Protein AF-A0A955XGM3-F1 (afdb_monomer_lite)

Secondary structure (DSSP, 8-state):
-----EEEHHHHHHHHT--HHHHHHHHHTTSS-EEE-SSTT-EEEEHHHHHHHHHHHHHHHHHHHHTTSTTSS-S-SS--SSEEE-SS-EEETTEEHHHHHHTT--HHHHHHHHHTPPPTTSPP---

Structure (mmCIF, N/CA/C/O backbone):
data_AF-A0A955XGM3-F1
#
_entry.id   AF-A0A955XGM3-F1
#
loop_
_atom_site.group_PDB
_atom_site.id
_atom_site.type_symbol
_atom_site.label_atom_id
_atom_site.label_alt_id
_atom_site.label_comp_id
_atom_site.label_asym_id
_atom_site.label_entity_id
_atom_site.label_seq_id
_atom_site.pdbx_PDB_ins_code
_atom_site.Cartn_x
_atom_site.Cartn_y
_atom_site.Cartn_z
_atom_site.occupancy
_atom_site.B_iso_or_equiv
_atom_site.auth_seq_id
_atom_site.auth_comp_id
_atom_site.auth_asym_id
_atom_site.auth_atom_id
_atom_site.pdbx_PDB_model_num
ATOM 1 N N . MET A 1 1 ? -37.737 4.916 13.449 1.00 38.09 1 MET A N 1
ATOM 2 C CA . MET A 1 1 ? -36.496 5.624 13.845 1.00 38.09 1 MET A CA 1
ATOM 3 C C . MET A 1 1 ? -35.411 4.573 14.011 1.00 38.09 1 MET A C 1
ATOM 5 O O . MET A 1 1 ? -35.645 3.638 14.762 1.00 38.09 1 MET A O 1
ATOM 9 N N . SER A 1 2 ? -34.294 4.646 13.280 1.00 45.97 2 SER A N 1
ATOM 10 C CA . SER A 1 2 ? -33.257 3.604 13.370 1.00 45.97 2 SER A CA 1
ATOM 11 C C . SER A 1 2 ? -32.404 3.812 14.622 1.00 45.97 2 SER A C 1
ATOM 13 O O . SER A 1 2 ? -31.734 4.838 14.757 1.00 45.97 2 SER A O 1
ATOM 15 N N . THR A 1 3 ? -32.473 2.876 15.568 1.00 58.28 3 THR A N 1
ATOM 16 C CA . THR A 1 3 ? -31.804 2.982 16.868 1.00 58.28 3 THR A CA 1
ATOM 17 C C . THR A 1 3 ? -30.292 2.870 16.678 1.00 58.28 3 THR A C 1
ATOM 19 O O . THR A 1 3 ? -29.781 1.803 16.337 1.00 58.28 3 THR A O 1
ATOM 22 N N . LYS A 1 4 ? -29.552 3.966 16.893 1.00 72.38 4 LYS A N 1
ATOM 23 C CA . LYS A 1 4 ? -28.085 3.980 16.776 1.00 72.38 4 LYS A CA 1
ATOM 24 C C . LYS A 1 4 ? -27.463 3.068 17.835 1.00 72.38 4 LYS A C 1
ATOM 26 O O . LYS A 1 4 ? -27.269 3.475 18.976 1.00 72.38 4 LYS A O 1
ATOM 31 N N . LYS A 1 5 ? -27.143 1.827 17.454 1.00 87.19 5 LYS A N 1
ATOM 32 C CA . LYS A 1 5 ? -26.505 0.855 18.347 1.00 87.19 5 LYS A CA 1
ATOM 33 C C . LYS A 1 5 ? -25.110 1.346 18.741 1.00 87.19 5 LYS A C 1
ATOM 35 O O . LYS A 1 5 ? -24.267 1.615 17.882 1.00 87.19 5 LYS A O 1
ATOM 40 N N . LEU A 1 6 ? -24.881 1.431 20.046 1.00 91.44 6 LEU A N 1
ATOM 41 C CA . LEU A 1 6 ? -23.619 1.835 20.653 1.00 91.44 6 LEU A CA 1
ATOM 42 C C . LEU A 1 6 ? -22.890 0.623 21.235 1.00 91.44 6 LEU A C 1
ATOM 44 O O . LEU A 1 6 ? -23.494 -0.211 21.902 1.00 91.44 6 LEU A O 1
ATOM 48 N N . LEU A 1 7 ? -21.585 0.549 20.989 1.00 91.00 7 LEU A N 1
ATOM 49 C CA . LEU A 1 7 ? -20.697 -0.527 21.427 1.00 91.00 7 LEU A CA 1
ATOM 50 C C . LEU A 1 7 ? -19.709 -0.012 22.472 1.00 91.00 7 LEU A C 1
ATOM 52 O O . LEU A 1 7 ? -19.223 1.113 22.373 1.00 91.00 7 LEU A O 1
ATOM 56 N N . THR A 1 8 ? -19.368 -0.835 23.454 1.00 92.44 8 THR A N 1
ATOM 57 C CA . THR A 1 8 ? -18.223 -0.609 24.347 1.00 92.44 8 THR A CA 1
ATOM 58 C C . THR A 1 8 ? -16.891 -0.789 23.611 1.00 92.44 8 THR A C 1
ATOM 60 O O . THR A 1 8 ? -16.824 -1.397 22.539 1.00 92.44 8 THR A O 1
ATOM 63 N N . THR A 1 9 ? -15.792 -0.337 24.224 1.00 90.56 9 THR A N 1
ATOM 64 C CA . THR A 1 9 ? -14.420 -0.619 23.762 1.00 90.56 9 THR A CA 1
ATOM 65 C C . THR A 1 9 ? -14.187 -2.113 23.528 1.00 90.56 9 THR A C 1
ATOM 67 O O . THR A 1 9 ? -13.584 -2.479 22.521 1.00 90.56 9 THR A O 1
ATOM 70 N N . LYS A 1 10 ? -14.686 -2.981 24.422 1.00 91.50 10 LYS A N 1
ATOM 71 C CA . LYS A 1 10 ? -14.501 -4.438 24.337 1.00 91.50 10 LYS A CA 1
ATOM 72 C C . LYS A 1 10 ? -15.221 -5.022 23.121 1.00 91.50 10 LYS A C 1
ATOM 74 O O . LYS A 1 10 ? -14.593 -5.721 22.333 1.00 91.50 10 LYS A O 1
ATOM 79 N N . GLU A 1 11 ? -16.496 -4.686 22.933 1.00 92.38 11 GLU A N 1
ATOM 80 C CA . GLU A 1 11 ? -17.297 -5.158 21.794 1.00 92.38 11 GLU A CA 1
ATOM 81 C C . GLU A 1 11 ? -16.750 -4.640 20.458 1.00 92.38 11 GLU A C 1
ATOM 83 O O . GLU A 1 11 ? -16.630 -5.404 19.503 1.00 92.38 11 GLU A O 1
ATOM 88 N N . ALA A 1 12 ? -16.358 -3.362 20.389 1.00 92.75 12 ALA A N 1
ATOM 89 C CA . ALA A 1 12 ? -15.766 -2.780 19.187 1.00 92.75 12 ALA A CA 1
ATOM 90 C C . ALA A 1 12 ? -14.415 -3.433 18.831 1.00 92.75 12 ALA A C 1
ATOM 92 O O . ALA A 1 12 ? -14.178 -3.747 17.665 1.00 92.75 12 ALA A O 1
ATOM 93 N N . CYS A 1 13 ? -13.554 -3.701 19.821 1.00 93.50 13 CYS A N 1
ATOM 94 C CA . CYS A 1 13 ? -12.304 -4.442 19.614 1.00 93.50 13 CYS A CA 1
ATOM 95 C C . CYS A 1 13 ? -12.559 -5.880 19.143 1.00 93.50 13 CYS A C 1
ATOM 97 O O . CYS A 1 13 ? -11.903 -6.335 18.206 1.00 93.50 13 CYS A O 1
ATOM 99 N N . GLN A 1 14 ? -13.526 -6.576 19.750 1.00 92.88 14 GLN A N 1
ATOM 100 C CA . GLN A 1 14 ? -13.879 -7.956 19.408 1.00 92.88 14 GLN A CA 1
ATOM 101 C C . GLN A 1 14 ? -14.456 -8.071 17.989 1.00 92.88 14 GLN A C 1
ATOM 103 O O . GLN A 1 14 ? -14.060 -8.965 17.249 1.00 92.88 14 GLN A O 1
ATOM 108 N N . LEU A 1 15 ? -15.325 -7.141 17.577 1.00 90.50 15 LEU A N 1
ATOM 109 C CA . LEU A 1 15 ? -15.888 -7.101 16.220 1.00 90.50 15 LEU A CA 1
ATOM 110 C C . LEU A 1 15 ? -14.855 -6.737 15.144 1.00 90.50 15 LEU A C 1
ATOM 112 O O . LEU A 1 15 ? -14.979 -7.186 14.007 1.00 90.50 15 LEU A O 1
ATOM 116 N N . LEU A 1 16 ? -13.848 -5.926 15.477 1.00 88.31 16 LEU A N 1
ATOM 117 C CA . LEU A 1 16 ? -12.767 -5.561 14.554 1.00 88.31 16 LEU A CA 1
ATOM 118 C C . LEU A 1 16 ? -11.610 -6.574 14.533 1.00 88.31 16 LEU A C 1
ATOM 120 O O . LEU A 1 16 ? -10.832 -6.573 13.578 1.00 88.31 16 LEU A O 1
ATOM 124 N N . GLY A 1 17 ? -11.472 -7.401 15.574 1.00 89.69 17 GLY A N 1
ATOM 125 C CA . GLY A 1 17 ? -10.320 -8.283 15.780 1.00 89.69 17 GLY A CA 1
ATOM 126 C C . GLY A 1 17 ? -9.025 -7.530 16.116 1.00 89.69 17 GLY A C 1
ATOM 127 O O . GLY A 1 17 ? -7.948 -7.969 15.720 1.00 89.69 17 GLY A O 1
ATOM 128 N N . VAL A 1 18 ? -9.105 -6.375 16.794 1.00 90.38 18 VAL A N 1
ATOM 129 C CA . VAL A 1 18 ? -7.944 -5.495 17.057 1.00 90.38 18 VAL A CA 1
ATOM 130 C C . VAL A 1 18 ? -7.761 -5.159 18.538 1.00 90.38 18 VAL A C 1
ATOM 132 O O . VAL A 1 18 ? -8.684 -5.270 19.342 1.00 90.38 18 VAL A O 1
ATOM 135 N N . LYS A 1 19 ? -6.559 -4.695 18.904 1.00 90.69 19 LYS A N 1
ATOM 136 C CA . LYS A 1 19 ? -6.253 -4.191 20.253 1.00 90.69 19 LYS A CA 1
ATOM 137 C C . LYS A 1 19 ? -6.850 -2.782 20.469 1.00 90.69 19 LYS A C 1
ATOM 139 O O . LYS A 1 19 ? -6.951 -2.021 19.501 1.00 90.69 19 LYS A O 1
ATOM 144 N N . PRO A 1 20 ? -7.144 -2.363 21.719 1.00 91.00 20 PRO A N 1
ATOM 145 C CA . PRO A 1 20 ? -7.698 -1.034 22.015 1.00 91.00 20 PRO A CA 1
ATOM 146 C C . PRO A 1 20 ? -6.894 0.148 21.454 1.00 91.00 20 PRO A C 1
ATOM 148 O O . PRO A 1 20 ? -7.485 1.120 20.997 1.00 91.00 20 PRO A O 1
ATOM 151 N N . ALA A 1 21 ? -5.560 0.055 21.401 1.00 91.69 21 ALA A N 1
ATOM 152 C CA . ALA A 1 21 ? -4.709 1.082 20.787 1.00 91.69 21 ALA A CA 1
ATOM 153 C C . ALA A 1 21 ? -5.041 1.323 19.297 1.00 91.69 21 ALA A C 1
ATOM 155 O O . ALA A 1 21 ? -5.092 2.464 18.831 1.00 91.69 21 ALA A O 1
ATOM 156 N N . THR A 1 22 ? -5.343 0.257 18.549 1.00 90.25 22 THR A N 1
ATOM 157 C CA . THR A 1 22 ? -5.757 0.340 17.142 1.00 90.25 22 THR A CA 1
ATOM 158 C C . THR A 1 22 ? -7.158 0.939 17.012 1.00 90.25 22 THR A C 1
ATOM 160 O O . THR A 1 22 ? -7.378 1.783 16.146 1.00 90.25 22 THR A O 1
ATOM 163 N N . LEU A 1 23 ? -8.087 0.582 17.909 1.00 90.50 23 LEU A N 1
ATOM 164 C CA . LEU A 1 23 ? -9.411 1.212 17.971 1.00 90.50 23 LEU A CA 1
ATOM 165 C C . LEU A 1 23 ? -9.296 2.725 18.225 1.00 90.50 23 LEU A C 1
ATOM 167 O O . LEU A 1 23 ? -9.893 3.510 17.492 1.00 90.50 23 LEU A O 1
ATOM 171 N N . TYR A 1 24 ? -8.473 3.154 19.189 1.00 90.44 24 TYR A N 1
ATOM 172 C CA . TYR A 1 24 ? -8.225 4.578 19.433 1.00 90.44 24 TYR A CA 1
ATOM 173 C C . TYR A 1 24 ? -7.585 5.287 18.234 1.00 90.44 24 TYR A C 1
ATOM 175 O O . TYR A 1 24 ? -7.918 6.441 17.982 1.00 90.44 24 TYR A O 1
ATOM 183 N N . THR A 1 25 ? -6.757 4.596 17.443 1.00 91.31 25 THR A N 1
ATOM 184 C CA . THR A 1 25 ? -6.205 5.136 16.187 1.00 91.31 25 THR A CA 1
ATOM 185 C C . THR A 1 25 ? -7.293 5.388 15.136 1.00 91.31 25 THR A C 1
ATOM 187 O O . THR A 1 25 ? -7.247 6.388 14.424 1.00 91.31 25 THR A O 1
ATOM 190 N N . TYR A 1 26 ? -8.302 4.516 15.030 1.00 91.25 26 TYR A N 1
ATOM 191 C CA . TYR A 1 26 ? -9.444 4.759 14.140 1.00 91.25 26 TYR A CA 1
ATOM 192 C C . TYR A 1 26 ? -10.326 5.914 14.627 1.00 91.25 26 TYR A C 1
ATOM 194 O O . TYR A 1 26 ? -10.877 6.646 13.808 1.00 91.25 26 TYR A O 1
ATOM 202 N N . VAL A 1 27 ? -10.431 6.105 15.942 1.00 91.44 27 VAL A N 1
ATOM 203 C CA . VAL A 1 27 ? -11.210 7.194 16.548 1.00 91.44 27 VAL A CA 1
ATOM 204 C C . VAL A 1 27 ? -10.506 8.543 16.379 1.00 91.44 27 VAL A C 1
ATOM 206 O O . VAL A 1 27 ? -11.141 9.500 15.947 1.00 91.44 27 VAL A O 1
ATOM 209 N N . SER A 1 28 ? -9.197 8.631 16.643 1.00 86.88 28 SER A N 1
ATOM 210 C CA . SER A 1 28 ? -8.429 9.876 16.467 1.00 86.88 28 SER A CA 1
ATOM 211 C C . SER A 1 28 ? -8.322 10.311 15.003 1.00 86.88 28 SER A C 1
ATOM 213 O O . SER A 1 28 ? -8.275 11.503 14.725 1.00 86.88 28 SER A O 1
ATOM 215 N N . ARG A 1 29 ? -8.358 9.360 14.059 1.00 88.12 29 ARG A N 1
ATOM 216 C CA . ARG A 1 29 ? -8.441 9.620 12.610 1.00 88.12 29 ARG A CA 1
ATOM 217 C C . ARG A 1 29 ? -9.873 9.853 12.096 1.00 88.12 29 ARG A C 1
ATOM 219 O O . ARG A 1 29 ? -10.079 9.864 10.887 1.00 88.12 29 ARG A O 1
ATOM 226 N N . GLY A 1 30 ? -10.871 9.975 12.977 1.00 90.75 30 GLY A N 1
ATOM 227 C CA . GLY A 1 30 ? -12.266 10.261 12.610 1.00 90.75 30 GLY A CA 1
ATOM 228 C C . GLY A 1 30 ? -13.012 9.134 11.878 1.00 90.75 30 GLY A C 1
ATOM 229 O O . GLY A 1 30 ? -14.132 9.338 11.419 1.00 90.75 30 GLY A O 1
ATOM 230 N N . LEU A 1 31 ? -12.431 7.934 11.769 1.00 88.44 31 LEU A N 1
ATOM 231 C CA . LEU A 1 31 ? -13.026 6.799 11.050 1.00 88.44 31 LEU A CA 1
ATOM 232 C C . LEU A 1 31 ? -14.161 6.132 11.842 1.00 88.44 31 LEU A C 1
ATOM 234 O O . LEU A 1 31 ? -15.078 5.566 11.239 1.00 88.44 31 LEU A O 1
ATOM 238 N N . ILE A 1 32 ? -14.083 6.203 13.177 1.00 92.94 32 ILE A N 1
ATOM 239 C CA . ILE A 1 32 ? -15.093 5.720 14.125 1.00 92.94 32 ILE A CA 1
ATOM 240 C C . ILE A 1 32 ? -15.433 6.840 15.103 1.00 92.94 32 ILE A C 1
ATOM 242 O O . ILE A 1 32 ? -1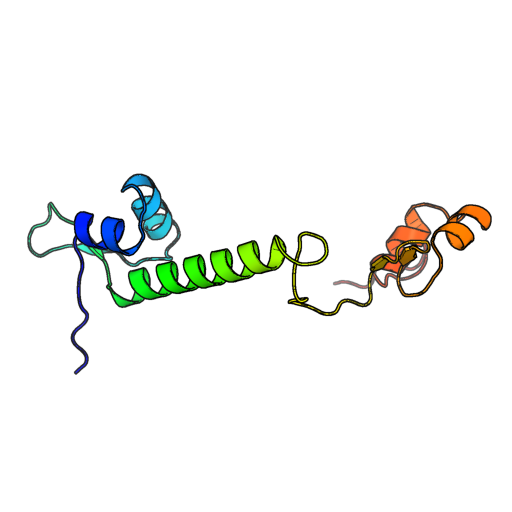4.576 7.273 15.873 1.00 92.94 32 ILE A O 1
ATOM 246 N N . ARG A 1 33 ? -16.693 7.281 15.122 1.00 91.19 33 ARG A N 1
ATOM 247 C CA . ARG A 1 33 ? -17.164 8.260 16.104 1.00 91.19 33 ARG A CA 1
ATOM 248 C C . ARG A 1 33 ? -17.299 7.589 17.470 1.00 91.19 33 ARG A C 1
ATOM 250 O O . ARG A 1 33 ? -18.049 6.623 17.638 1.00 91.19 33 ARG A O 1
ATOM 257 N N . GLY A 1 34 ? -16.555 8.120 18.435 1.00 87.06 34 GLY A N 1
ATOM 258 C CA . GLY A 1 34 ? -16.763 7.858 19.852 1.00 87.06 34 GLY A CA 1
ATOM 259 C C . GLY A 1 34 ? -17.729 8.888 20.432 1.00 87.06 34 GLY A C 1
ATOM 260 O O . GLY A 1 34 ? -17.533 10.082 20.224 1.00 87.06 34 GLY A O 1
ATOM 261 N N . VAL A 1 35 ? -18.738 8.432 21.164 1.00 85.38 35 VAL A N 1
ATOM 262 C CA . VAL A 1 35 ? -19.606 9.266 22.005 1.00 85.38 35 VAL A CA 1
ATOM 263 C C . VAL A 1 35 ? -19.306 8.977 23.476 1.00 85.38 35 VAL A C 1
ATOM 265 O O . VAL A 1 35 ? -18.802 7.901 23.819 1.00 85.38 35 VAL A O 1
ATOM 268 N N . GLU A 1 36 ? -19.583 9.935 24.355 1.00 80.44 36 GLU A N 1
ATOM 269 C CA . GLU A 1 36 ? -19.558 9.675 25.796 1.00 80.44 36 GLU A CA 1
ATOM 270 C C . GLU A 1 36 ? -20.692 8.698 26.141 1.00 80.44 36 GLU A C 1
ATOM 272 O O . GLU A 1 36 ? -21.799 8.807 25.610 1.00 80.44 36 GLU A O 1
ATOM 277 N N . GLY A 1 37 ? -20.401 7.683 26.958 1.00 67.06 37 GLY A N 1
ATOM 278 C CA . GLY A 1 37 ? -21.441 6.848 27.549 1.00 67.06 37 GLY A CA 1
ATOM 279 C C . GLY A 1 37 ? -22.148 7.584 28.686 1.00 67.06 37 GLY A C 1
ATOM 280 O O . GLY A 1 37 ? -21.625 8.570 29.202 1.00 67.06 37 GLY A O 1
ATOM 281 N N . GLU A 1 38 ? -23.307 7.071 29.104 1.00 66.00 38 GLU A N 1
ATOM 282 C CA . GLU A 1 38 ? -24.056 7.585 30.266 1.00 66.00 38 GLU A CA 1
ATOM 283 C C . GLU A 1 38 ? -23.163 7.663 31.518 1.00 66.00 38 GLU A C 1
ATOM 285 O O . GLU A 1 38 ? -23.151 8.674 32.217 1.00 66.00 38 GLU A O 1
ATOM 290 N N . ASP A 1 39 ? -22.310 6.653 31.718 1.00 64.50 39 ASP A N 1
ATOM 291 C CA . ASP A 1 39 ? -21.144 6.759 32.590 1.00 64.50 39 ASP A CA 1
ATOM 292 C C . ASP A 1 39 ? -19.970 7.432 31.868 1.00 64.50 39 ASP A C 1
ATOM 294 O O . ASP A 1 39 ? -19.300 6.836 31.015 1.00 64.50 39 ASP A O 1
ATOM 298 N N . ARG A 1 40 ? -19.630 8.641 32.328 1.00 59.94 40 ARG A N 1
ATOM 299 C CA . ARG A 1 40 ? -18.532 9.507 31.845 1.00 59.94 40 ARG A CA 1
ATOM 300 C C . ARG A 1 40 ? -17.143 8.844 31.770 1.00 59.94 40 ARG A C 1
ATOM 302 O O . ARG A 1 40 ? -16.223 9.395 31.172 1.00 59.94 40 ARG A O 1
ATOM 309 N N . ARG A 1 41 ? -16.971 7.666 32.384 1.00 63.22 41 ARG A N 1
ATOM 310 C CA . ARG A 1 41 ? -15.746 6.847 32.357 1.00 63.22 41 ARG A CA 1
ATOM 311 C C . ARG A 1 41 ? -15.635 5.892 31.164 1.00 63.22 41 ARG A C 1
ATOM 313 O O . ARG A 1 41 ? -14.554 5.345 30.958 1.00 63.22 41 ARG A O 1
ATOM 320 N N . GLN A 1 42 ? -16.695 5.661 30.385 1.00 67.94 42 GLN A N 1
ATOM 321 C CA . GLN A 1 42 ? -16.676 4.697 29.277 1.00 67.94 42 GLN A CA 1
ATOM 322 C C . GLN A 1 42 ? -17.119 5.330 27.954 1.00 67.94 42 GLN A C 1
ATOM 324 O O . GLN A 1 42 ? -18.295 5.618 27.742 1.00 67.94 42 GLN A O 1
ATOM 329 N N . ARG A 1 43 ? -16.175 5.483 27.014 1.00 82.06 43 ARG A N 1
ATOM 330 C CA . ARG A 1 43 ? -16.504 5.828 25.624 1.00 82.06 43 ARG A CA 1
ATOM 331 C C . ARG A 1 43 ? -17.298 4.700 24.967 1.00 82.06 43 ARG A C 1
ATOM 333 O O . ARG A 1 43 ? -16.980 3.519 25.118 1.00 82.06 43 ARG A O 1
ATOM 340 N N . ARG A 1 44 ? -18.306 5.093 24.196 1.00 90.88 44 ARG A N 1
ATOM 341 C CA . ARG A 1 44 ? -19.118 4.220 23.351 1.00 90.88 44 ARG A CA 1
ATOM 342 C C . ARG A 1 44 ? -18.847 4.532 21.882 1.00 90.88 44 ARG A C 1
ATOM 344 O O . ARG A 1 44 ? -18.494 5.655 21.541 1.00 90.88 44 ARG A O 1
ATOM 351 N N . TYR A 1 45 ? -19.025 3.555 21.004 1.00 90.75 45 TYR A N 1
ATOM 352 C CA . TYR A 1 45 ? -18.698 3.656 19.580 1.00 90.75 45 TYR A CA 1
ATOM 353 C C . TYR A 1 45 ? -19.910 3.311 18.725 1.00 90.75 45 TYR A C 1
ATOM 355 O O . TYR A 1 45 ? -20.619 2.350 19.023 1.00 90.75 45 TYR A O 1
ATOM 363 N N . LEU A 1 46 ? -20.147 4.067 17.653 1.00 91.56 46 LEU A N 1
ATOM 364 C CA . LEU A 1 46 ? -21.251 3.776 16.738 1.00 91.56 46 LEU A CA 1
ATOM 365 C C . LEU A 1 46 ? -21.006 2.459 15.989 1.00 91.56 46 LEU A C 1
ATOM 367 O O . LEU A 1 46 ? -20.024 2.322 15.257 1.00 91.56 46 LEU A O 1
ATOM 371 N N . ALA A 1 47 ? -21.924 1.499 16.140 1.00 90.31 47 ALA A N 1
ATOM 372 C CA . ALA A 1 47 ? -21.820 0.183 15.511 1.00 90.31 47 ALA A CA 1
ATOM 373 C C . ALA A 1 47 ? -21.758 0.259 13.977 1.00 90.31 47 ALA A C 1
ATOM 375 O O . ALA A 1 47 ? -21.081 -0.558 13.357 1.00 90.31 47 ALA A O 1
ATOM 376 N N . GLU A 1 48 ? -22.410 1.257 13.372 1.00 89.81 48 GLU A N 1
ATOM 377 C CA . GLU A 1 48 ? -22.328 1.555 11.936 1.00 89.81 48 GLU A CA 1
ATOM 378 C C . GLU A 1 48 ? -20.895 1.884 11.488 1.00 89.81 48 GLU A C 1
ATOM 380 O O . GLU A 1 48 ? -20.421 1.344 10.491 1.00 89.81 48 GLU A O 1
ATOM 385 N N . ASP A 1 49 ? -20.162 2.699 12.251 1.00 91.31 49 ASP A N 1
ATOM 386 C CA . ASP A 1 49 ? -18.794 3.078 11.902 1.00 91.31 49 ASP A CA 1
ATOM 387 C C . ASP A 1 49 ? -17.824 1.912 12.113 1.00 91.31 49 ASP A C 1
ATOM 389 O O . ASP A 1 49 ? -16.981 1.646 11.258 1.00 91.31 49 ASP A O 1
ATOM 393 N N . VAL A 1 50 ? -17.975 1.184 13.227 1.00 92.00 50 VAL A N 1
ATOM 394 C CA . VAL A 1 50 ? -17.216 -0.046 13.506 1.00 92.00 50 VAL A CA 1
ATOM 395 C C . VAL A 1 50 ? -17.428 -1.061 12.377 1.00 92.00 50 VAL A C 1
ATOM 397 O O . VAL A 1 50 ? -16.457 -1.611 11.860 1.00 92.00 50 VAL A O 1
ATOM 400 N N . SER A 1 51 ? -18.674 -1.252 11.932 1.00 89.25 51 SER A N 1
ATOM 401 C CA . SER A 1 51 ? -19.020 -2.164 10.833 1.00 89.25 51 SER A CA 1
ATOM 402 C C . SER A 1 51 ? -18.474 -1.681 9.490 1.00 89.25 51 SER A C 1
ATOM 404 O O . SER A 1 51 ? -17.941 -2.487 8.737 1.00 89.25 51 SER A O 1
ATOM 406 N N . ARG A 1 52 ? -18.510 -0.372 9.203 1.00 88.38 52 ARG A N 1
ATOM 407 C CA . ARG A 1 52 ? -17.915 0.220 7.991 1.00 88.38 52 ARG A CA 1
ATOM 408 C C . ARG A 1 52 ? -16.392 0.064 7.965 1.00 88.38 52 ARG A C 1
ATOM 410 O O . ARG A 1 52 ? -15.829 -0.268 6.924 1.00 88.38 52 ARG A O 1
ATOM 417 N N . VAL A 1 53 ? -15.709 0.275 9.093 1.00 88.06 53 VAL A N 1
ATOM 418 C CA . VAL A 1 53 ? -14.254 0.067 9.204 1.00 88.06 53 VAL A CA 1
ATOM 419 C C . VAL A 1 53 ? -13.905 -1.414 9.097 1.00 88.06 53 VAL A C 1
ATOM 421 O O . VAL A 1 53 ? -12.950 -1.744 8.393 1.00 88.06 53 VAL A O 1
ATOM 424 N N . ARG A 1 54 ? -14.702 -2.301 9.710 1.00 87.62 54 ARG A N 1
ATOM 425 C CA . ARG A 1 54 ? -14.584 -3.755 9.548 1.00 87.62 54 ARG A CA 1
ATOM 426 C C . ARG A 1 54 ? -14.740 -4.148 8.080 1.00 87.62 54 ARG A C 1
ATOM 428 O O . ARG A 1 54 ? -13.809 -4.723 7.535 1.00 87.62 54 ARG A O 1
ATOM 435 N N . ALA A 1 55 ? -15.826 -3.748 7.421 1.00 79.00 55 ALA A N 1
ATOM 436 C CA . ALA A 1 55 ? -16.086 -4.035 6.013 1.00 79.00 55 ALA A CA 1
ATOM 437 C C . ALA A 1 55 ? -14.989 -3.472 5.096 1.00 79.00 55 ALA A C 1
ATOM 439 O O . ALA A 1 55 ? -14.547 -4.160 4.189 1.00 79.00 55 ALA A O 1
ATOM 440 N N . ARG A 1 56 ? -14.447 -2.273 5.363 1.00 79.94 56 ARG A N 1
ATOM 441 C CA . ARG A 1 56 ? -13.297 -1.726 4.611 1.00 79.94 56 ARG A CA 1
ATOM 442 C C . ARG A 1 56 ? -11.976 -2.441 4.927 1.00 79.94 56 ARG A C 1
ATOM 444 O O . ARG A 1 56 ? -11.046 -2.393 4.124 1.00 79.94 56 ARG A O 1
ATOM 451 N N . ALA A 1 57 ? -11.831 -3.064 6.094 1.00 76.31 57 ALA A N 1
ATOM 452 C CA . ALA A 1 57 ? -10.687 -3.913 6.428 1.00 76.31 57 ALA A CA 1
ATOM 453 C C . ALA A 1 57 ? -10.828 -5.324 5.837 1.00 76.31 57 ALA A C 1
ATOM 455 O O . ALA A 1 57 ? -9.836 -5.876 5.389 1.00 76.31 57 ALA A O 1
ATOM 456 N N . GLU A 1 58 ? -12.036 -5.880 5.781 1.00 73.38 58 GLU A N 1
ATOM 457 C CA . GLU A 1 58 ? -12.351 -7.158 5.134 1.00 73.38 58 GLU A CA 1
ATOM 458 C C . GLU A 1 58 ? -12.287 -7.039 3.619 1.00 73.38 58 GLU A C 1
ATOM 460 O O . GLU A 1 58 ? -11.634 -7.865 3.001 1.00 73.38 58 GLU A O 1
ATOM 465 N N . ALA A 1 59 ? -12.816 -5.961 3.038 1.00 67.62 59 ALA A N 1
ATOM 466 C CA . ALA A 1 59 ? -12.595 -5.613 1.644 1.00 67.62 59 ALA A CA 1
ATOM 467 C C . ALA A 1 59 ? -11.096 -5.494 1.370 1.00 67.62 59 ALA A C 1
ATOM 469 O O . ALA A 1 59 ? -10.610 -6.196 0.500 1.00 67.62 59 ALA A O 1
ATOM 470 N N . ARG A 1 60 ? -10.323 -4.710 2.140 1.00 65.44 60 ARG A N 1
ATOM 471 C CA . ARG A 1 60 ? -8.861 -4.639 1.940 1.00 65.44 60 ARG A CA 1
ATOM 472 C C . ARG A 1 60 ? -8.147 -5.972 2.145 1.00 65.44 60 ARG A C 1
ATOM 474 O O . ARG A 1 60 ? -7.231 -6.234 1.391 1.00 65.44 60 ARG A O 1
ATOM 481 N N . ARG A 1 61 ? -8.554 -6.820 3.094 1.00 63.75 61 ARG A N 1
ATOM 482 C CA . ARG A 1 61 ? -7.997 -8.177 3.249 1.00 63.75 61 ARG A CA 1
ATOM 483 C C . ARG A 1 61 ? -8.381 -9.091 2.090 1.00 63.75 61 ARG A C 1
ATOM 485 O O . ARG A 1 61 ? -7.551 -9.881 1.679 1.00 63.75 61 ARG A O 1
ATOM 492 N N . GLY A 1 62 ? -9.581 -8.946 1.536 1.00 56.59 62 GLY A N 1
ATOM 493 C CA . GLY A 1 62 ? -10.011 -9.599 0.304 1.00 56.59 62 GLY A CA 1
ATOM 494 C C . GLY A 1 62 ? -9.183 -9.122 -0.884 1.00 56.59 62 GLY A C 1
ATOM 495 O O . GLY A 1 62 ? -8.588 -9.942 -1.554 1.00 56.59 62 GLY A O 1
ATOM 496 N N . HIS A 1 63 ? -9.024 -7.811 -1.071 1.00 47.19 63 HIS A N 1
ATOM 497 C CA . HIS A 1 63 ? -8.188 -7.217 -2.118 1.00 47.19 63 HIS A CA 1
ATOM 498 C C . HIS A 1 63 ? -6.690 -7.489 -1.906 1.00 47.19 63 HIS A C 1
ATOM 500 O O . HIS A 1 63 ? -5.957 -7.501 -2.879 1.00 47.19 63 HIS A O 1
ATOM 506 N N . GLN A 1 64 ? -6.220 -7.727 -0.675 1.00 45.25 64 GLN A N 1
ATOM 507 C CA . GLN A 1 64 ? -4.844 -8.148 -0.374 1.00 45.25 64 GLN A CA 1
ATOM 508 C C . GLN A 1 64 ? -4.645 -9.658 -0.529 1.00 45.25 64 GLN A C 1
ATOM 510 O O . GLN A 1 64 ? -3.564 -10.067 -0.908 1.00 45.25 64 GLN A O 1
ATOM 515 N N . ALA A 1 65 ? -5.650 -10.491 -0.254 1.00 48.88 65 ALA A N 1
ATOM 516 C CA . ALA A 1 65 ? -5.598 -11.926 -0.535 1.00 48.88 65 ALA A CA 1
ATOM 517 C C . ALA A 1 65 ? -5.733 -12.192 -2.041 1.00 48.88 65 ALA A C 1
ATOM 519 O O . ALA A 1 65 ? -5.005 -13.020 -2.579 1.00 48.88 65 ALA A O 1
ATOM 520 N N . VAL A 1 66 ? -6.592 -11.424 -2.725 1.00 43.66 66 VAL A N 1
ATOM 521 C CA . VAL A 1 66 ? -6.611 -11.296 -4.184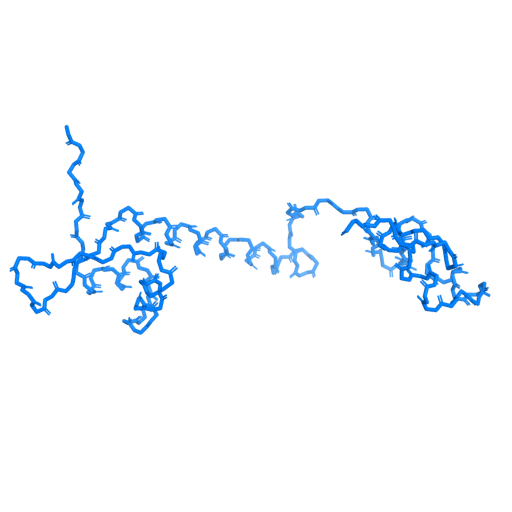 1.00 43.66 66 VAL A CA 1
ATOM 522 C C . VAL A 1 66 ? -5.239 -10.815 -4.619 1.00 43.66 66 VAL A C 1
ATOM 524 O O . VAL A 1 66 ? -4.541 -11.620 -5.199 1.00 43.66 66 VAL A O 1
ATOM 527 N N . ALA A 1 67 ? -4.737 -9.646 -4.213 1.00 38.38 67 ALA A N 1
ATOM 528 C CA . ALA A 1 67 ? -3.360 -9.201 -4.486 1.00 38.38 67 ALA A CA 1
ATOM 529 C C . ALA A 1 67 ? -2.237 -10.019 -3.785 1.00 38.38 67 ALA A C 1
ATOM 531 O O . ALA A 1 67 ? -1.138 -9.505 -3.619 1.00 38.38 67 ALA A O 1
ATOM 532 N N . VAL A 1 68 ? -2.482 -11.282 -3.401 1.00 42.09 68 VAL A N 1
ATOM 533 C CA . VAL A 1 68 ? -1.468 -12.316 -3.106 1.00 42.09 68 VAL A CA 1
ATOM 534 C C . VAL A 1 68 ? -1.732 -13.631 -3.931 1.00 42.09 68 VAL A C 1
ATOM 536 O O . VAL A 1 68 ? -1.205 -14.702 -3.640 1.00 42.09 68 VAL A O 1
ATOM 539 N N . GLY A 1 69 ? -2.539 -13.555 -5.010 1.00 41.12 69 GLY A N 1
ATOM 540 C CA . GLY A 1 69 ? -3.048 -14.652 -5.875 1.00 41.12 69 GLY A CA 1
ATOM 541 C C . GLY A 1 69 ? -2.290 -15.057 -7.171 1.00 41.12 69 GLY A C 1
ATOM 542 O O . GLY A 1 69 ? -1.413 -15.907 -7.122 1.00 41.12 69 GLY A O 1
ATOM 543 N N . ALA A 1 70 ? -2.690 -14.585 -8.361 1.00 43.22 70 ALA A N 1
ATOM 544 C CA . ALA A 1 70 ? -2.274 -15.145 -9.664 1.00 43.22 70 ALA A CA 1
ATOM 545 C C . ALA A 1 70 ? -0.789 -14.919 -10.028 1.00 43.22 70 ALA A C 1
ATOM 547 O O . ALA A 1 70 ? -0.028 -15.881 -10.101 1.00 43.22 70 ALA A O 1
ATOM 548 N N . LEU A 1 71 ? -0.330 -13.665 -10.156 1.00 49.16 71 LEU A N 1
ATOM 549 C CA . LEU A 1 71 ? 1.096 -13.288 -10.322 1.00 49.16 71 LEU A CA 1
ATOM 550 C C . LEU A 1 71 ? 1.899 -13.456 -9.001 1.00 49.16 71 LEU A C 1
ATOM 552 O O . LEU A 1 71 ? 2.699 -12.611 -8.612 1.00 49.16 71 LEU A O 1
ATOM 556 N N . ARG A 1 72 ? 1.517 -14.461 -8.204 1.00 51.09 72 ARG A N 1
ATOM 557 C CA . ARG A 1 72 ? 1.272 -14.356 -6.753 1.00 51.09 72 ARG A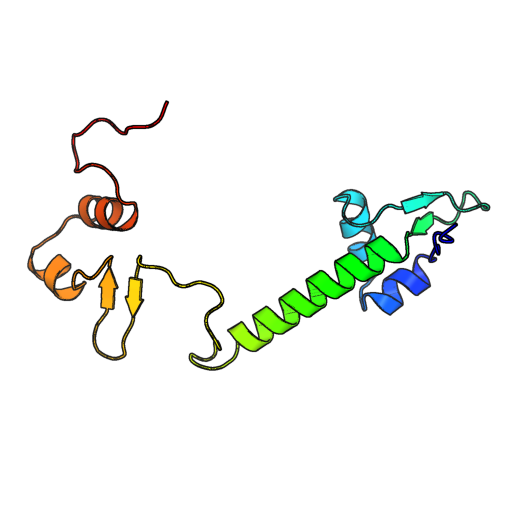 CA 1
ATOM 558 C C . ARG A 1 72 ? 0.468 -13.108 -6.333 1.00 51.09 72 ARG A C 1
ATOM 560 O O . ARG A 1 72 ? 0.606 -12.705 -5.194 1.00 51.09 72 ARG A O 1
ATOM 567 N N . PHE A 1 73 ? -0.341 -12.513 -7.233 1.00 44.28 73 PHE A N 1
ATOM 568 C CA . PHE A 1 73 ? -1.279 -11.366 -7.102 1.00 44.28 73 PHE A CA 1
ATOM 569 C C . PHE A 1 73 ? -2.438 -11.549 -8.125 1.00 44.28 73 PHE A C 1
ATOM 571 O O . PHE A 1 73 ? -2.187 -11.574 -9.323 1.00 44.28 73 PHE A O 1
ATOM 578 N N . GLY A 1 74 ? -3.667 -11.806 -7.679 1.00 41.22 74 GLY A N 1
ATOM 579 C CA . GLY A 1 74 ? -4.875 -12.159 -8.450 1.00 41.22 74 GLY A CA 1
ATOM 580 C C . GLY A 1 74 ? -5.634 -10.970 -9.035 1.00 41.22 74 GLY A C 1
ATOM 581 O O . GLY A 1 74 ? -5.139 -9.850 -8.967 1.00 41.22 74 GLY A O 1
ATOM 582 N N . ASP A 1 75 ? -6.809 -11.264 -9.605 1.00 40.59 75 ASP A N 1
ATOM 583 C CA . ASP A 1 75 ? -7.487 -10.478 -10.648 1.00 40.59 75 ASP A CA 1
ATOM 584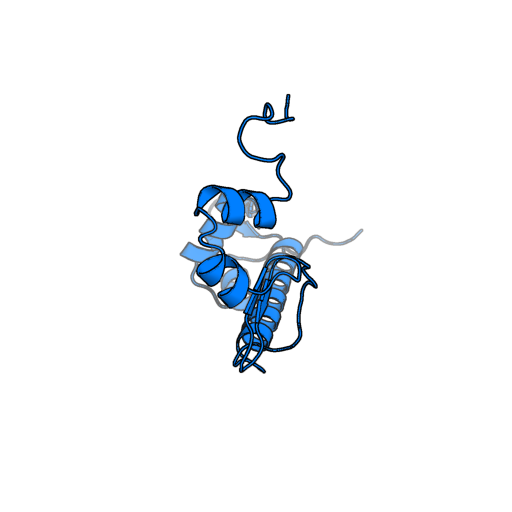 C C . ASP A 1 75 ? -7.396 -8.943 -10.516 1.00 40.59 75 ASP A C 1
ATOM 586 O O . ASP A 1 75 ? -7.602 -8.389 -9.427 1.00 40.59 75 ASP A O 1
ATOM 590 N N . PRO A 1 76 ? -7.090 -8.245 -11.631 1.00 52.53 76 PRO A N 1
ATOM 591 C CA . PRO A 1 76 ? -6.753 -6.828 -11.627 1.00 52.53 76 PRO A CA 1
ATOM 592 C C . PRO A 1 76 ? -7.905 -5.964 -11.111 1.00 52.53 76 PRO A C 1
ATOM 594 O O . PRO A 1 76 ? -9.054 -6.080 -11.528 1.00 52.53 76 PRO A O 1
ATOM 597 N N . VAL A 1 77 ? -7.569 -5.053 -10.196 1.00 51.38 77 VAL A N 1
ATOM 598 C CA . VAL A 1 77 ? -8.520 -4.102 -9.591 1.00 51.38 77 VAL A CA 1
ATOM 599 C C . VAL A 1 77 ? -8.657 -2.825 -10.436 1.00 51.38 77 VAL A C 1
ATOM 601 O O . VAL A 1 77 ? -9.635 -2.094 -10.295 1.00 51.38 77 VAL A O 1
ATOM 604 N N . LEU A 1 78 ? -7.666 -2.545 -11.287 1.00 52.34 78 LEU A N 1
ATOM 605 C CA . LEU A 1 78 ? -7.550 -1.366 -12.142 1.00 52.34 78 LEU A CA 1
ATOM 606 C C . LEU A 1 78 ? -6.790 -1.751 -13.415 1.00 52.34 78 LEU A C 1
ATOM 608 O O 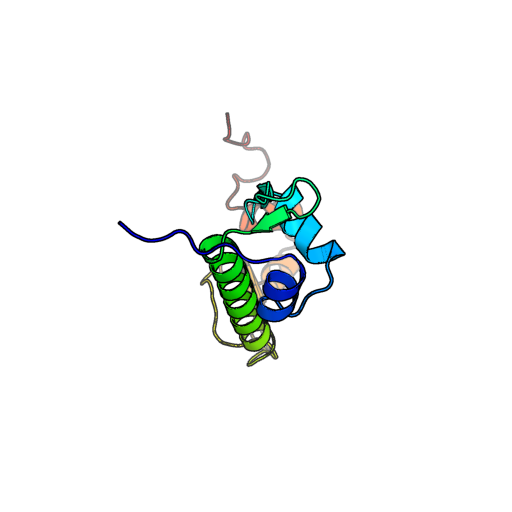. LEU A 1 78 ? -5.658 -2.225 -13.318 1.00 52.34 78 LEU A O 1
ATOM 612 N N . ASP A 1 79 ? -7.377 -1.478 -14.576 1.00 62.50 79 ASP A N 1
ATOM 613 C CA . ASP A 1 79 ? -6.644 -1.456 -15.840 1.00 62.50 79 ASP A CA 1
ATOM 614 C C . ASP A 1 79 ? -5.837 -0.154 -15.929 1.00 62.50 79 ASP A C 1
ATOM 616 O O . ASP A 1 79 ? -6.336 0.927 -15.601 1.00 62.50 79 ASP A O 1
ATOM 620 N N . THR A 1 80 ? -4.574 -0.242 -16.350 1.00 72.81 80 THR A N 1
ATOM 621 C CA . THR A 1 80 ? -3.702 0.928 -16.528 1.00 72.81 80 THR A CA 1
ATOM 622 C C . THR A 1 80 ? -2.903 0.806 -17.813 1.00 72.81 80 THR A C 1
ATOM 624 O O . THR A 1 80 ? -2.284 -0.225 -18.054 1.00 72.81 80 THR A O 1
ATOM 627 N N . GLU A 1 81 ? -2.818 1.886 -18.582 1.00 79.88 81 GLU A N 1
ATOM 628 C CA . GLU A 1 81 ? -2.062 1.932 -19.844 1.00 79.88 81 GLU A CA 1
ATOM 629 C C . GLU A 1 81 ? -0.563 2.237 -19.644 1.00 79.88 81 GLU A C 1
ATOM 631 O O . GLU A 1 81 ? 0.180 2.395 -20.609 1.00 79.88 81 GLU A O 1
ATOM 636 N N . LEU A 1 82 ? -0.100 2.357 -18.393 1.00 83.69 82 LEU A N 1
ATOM 637 C CA . LEU A 1 82 ? 1.253 2.825 -18.069 1.00 83.69 82 LEU A CA 1
ATOM 638 C C . LEU A 1 82 ? 2.338 1.801 -18.403 1.00 83.69 82 LEU A C 1
ATOM 640 O O . LEU A 1 82 ? 3.363 2.163 -18.979 1.00 83.69 82 LEU A O 1
ATOM 644 N N . CYS A 1 83 ? 2.133 0.544 -18.012 1.00 83.50 83 CYS A N 1
ATOM 645 C CA . CYS A 1 83 ? 3.142 -0.501 -18.095 1.00 83.50 83 CYS A CA 1
ATOM 646 C C . CYS A 1 83 ? 2.497 -1.857 -18.392 1.00 83.50 83 CYS A C 1
ATOM 648 O O . CYS A 1 83 ? 1.579 -2.273 -17.688 1.00 83.50 83 CYS A O 1
ATOM 650 N N . GLU A 1 84 ? 3.012 -2.553 -19.402 1.00 83.88 84 GLU A N 1
ATOM 651 C CA . GLU A 1 84 ? 2.648 -3.932 -19.723 1.00 83.88 84 GLU A CA 1
ATOM 652 C C . GLU A 1 84 ? 3.873 -4.821 -19.477 1.00 83.88 84 GLU A C 1
ATOM 654 O O . GLU A 1 84 ? 4.887 -4.691 -20.169 1.00 83.88 84 GLU A O 1
ATOM 659 N N . ALA A 1 85 ? 3.790 -5.707 -18.483 1.00 82.19 85 ALA A N 1
ATOM 660 C CA . ALA A 1 85 ? 4.854 -6.640 -18.121 1.00 82.19 85 ALA A CA 1
ATOM 661 C C . ALA A 1 85 ? 4.454 -8.076 -18.493 1.00 82.19 85 ALA A C 1
ATOM 663 O O . ALA A 1 85 ? 3.647 -8.706 -17.808 1.00 82.19 85 ALA A O 1
ATOM 664 N N . GLY A 1 86 ? 5.024 -8.584 -19.584 1.00 76.12 86 GLY A N 1
ATOM 665 C CA . GLY A 1 86 ? 4.940 -9.980 -20.005 1.00 76.12 86 GLY A CA 1
ATOM 666 C C . GLY A 1 86 ? 6.194 -10.782 -19.620 1.00 76.12 86 GLY A C 1
ATOM 667 O O . GLY A 1 86 ? 7.171 -10.213 -19.133 1.00 76.12 86 GLY A O 1
ATOM 668 N N . PRO A 1 87 ? 6.203 -12.108 -19.855 1.00 71.94 87 PRO A N 1
ATOM 669 C CA . PRO A 1 87 ? 7.323 -12.980 -19.481 1.00 71.94 87 PRO A CA 1
ATOM 670 C C . PRO A 1 87 ? 8.631 -12.689 -20.238 1.00 71.94 87 PRO A C 1
ATOM 672 O O . PRO A 1 87 ? 9.701 -12.959 -19.704 1.00 71.94 87 PRO A O 1
ATOM 675 N N . GLU A 1 88 ? 8.551 -12.133 -21.452 1.00 80.19 88 GLU A N 1
ATOM 676 C CA . GLU A 1 88 ? 9.713 -11.843 -22.317 1.00 80.19 88 GLU A CA 1
ATOM 677 C C . GLU A 1 88 ? 9.808 -10.367 -22.749 1.00 80.19 88 GLU A C 1
ATOM 679 O O . GLU A 1 88 ? 10.792 -9.961 -23.359 1.00 80.19 88 GLU A O 1
ATOM 684 N N . ARG A 1 89 ? 8.789 -9.550 -22.444 1.00 79.25 89 ARG A N 1
ATOM 685 C CA . ARG A 1 89 ? 8.629 -8.174 -22.941 1.00 79.25 89 ARG A CA 1
ATOM 686 C C . ARG A 1 89 ? 8.108 -7.267 -21.834 1.00 79.25 89 ARG A C 1
ATOM 688 O O . ARG A 1 89 ? 7.117 -7.593 -21.185 1.00 79.25 89 ARG A O 1
ATOM 695 N N . LEU A 1 90 ? 8.730 -6.103 -21.681 1.00 86.25 90 LEU A N 1
ATOM 696 C CA . LEU A 1 90 ? 8.269 -5.015 -20.822 1.00 86.25 90 LEU A CA 1
ATOM 697 C C . LEU A 1 90 ? 8.042 -3.781 -21.692 1.00 86.25 90 LEU A C 1
ATOM 699 O O . LEU A 1 90 ? 8.928 -3.419 -22.466 1.00 86.25 90 LEU A O 1
ATOM 703 N N . THR A 1 91 ? 6.887 -3.123 -21.569 1.00 87.94 91 THR A N 1
ATOM 704 C CA . THR A 1 91 ? 6.619 -1.876 -22.305 1.00 87.94 91 THR A CA 1
ATOM 705 C C . THR A 1 91 ? 6.060 -0.771 -21.433 1.00 87.94 91 THR A C 1
ATOM 707 O O 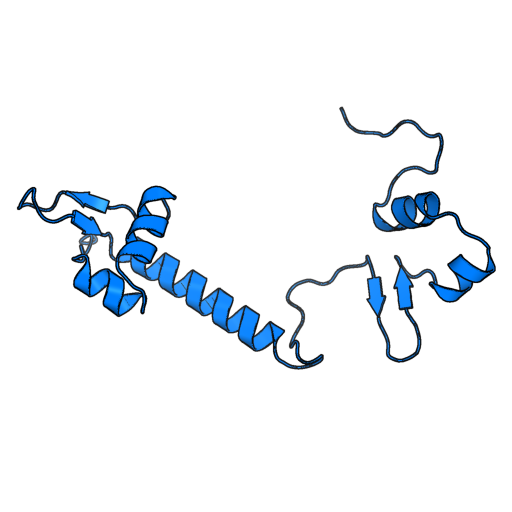. THR A 1 91 ? 5.322 -1.029 -20.486 1.00 87.94 91 THR A O 1
ATOM 710 N N . TYR A 1 92 ? 6.391 0.468 -21.793 1.00 91.19 92 TYR A N 1
ATOM 711 C CA . TYR A 1 92 ? 5.882 1.692 -21.180 1.00 91.19 92 TYR A CA 1
ATOM 712 C C . TYR A 1 92 ? 4.993 2.418 -22.191 1.00 91.19 92 TYR A C 1
ATOM 714 O O . TYR A 1 92 ? 5.460 2.777 -23.273 1.00 91.19 92 TYR A O 1
ATOM 722 N N . ARG A 1 93 ? 3.700 2.577 -21.878 1.00 88.50 93 ARG A N 1
ATOM 723 C CA . ARG A 1 93 ? 2.662 3.064 -22.814 1.00 88.50 93 ARG A CA 1
ATOM 724 C C . ARG A 1 93 ? 2.770 2.454 -24.222 1.00 88.50 93 ARG A C 1
ATOM 726 O O . ARG A 1 93 ? 2.780 3.156 -25.231 1.00 88.50 93 ARG A O 1
ATOM 733 N N . GLY A 1 94 ? 2.931 1.131 -24.285 1.00 87.44 94 GLY A N 1
ATOM 734 C CA . GLY A 1 94 ? 3.067 0.369 -25.531 1.00 87.44 94 GLY A CA 1
ATOM 735 C C . GLY A 1 94 ? 4.434 0.451 -26.229 1.00 87.44 94 GLY A C 1
ATOM 736 O O . GLY A 1 94 ? 4.639 -0.264 -27.209 1.00 87.44 94 GLY A O 1
ATOM 737 N N . ARG A 1 95 ? 5.391 1.259 -25.744 1.00 88.50 95 ARG A N 1
ATOM 738 C CA . ARG A 1 95 ? 6.769 1.305 -26.271 1.00 88.50 95 ARG A CA 1
ATOM 739 C C . ARG A 1 95 ? 7.663 0.286 -25.579 1.00 88.50 95 ARG A C 1
ATOM 741 O O . ARG A 1 95 ? 7.716 0.250 -24.352 1.00 88.50 95 ARG A O 1
ATOM 748 N N . ASP A 1 96 ? 8.386 -0.506 -26.362 1.00 92.56 96 ASP A N 1
ATOM 749 C CA . ASP A 1 96 ? 9.288 -1.529 -25.833 1.00 92.56 96 ASP A CA 1
ATOM 750 C C . ASP A 1 96 ? 10.457 -0.920 -25.044 1.00 92.56 96 ASP A C 1
ATOM 752 O O . ASP A 1 96 ? 11.146 -0.020 -25.530 1.00 92.56 96 ASP A O 1
ATOM 756 N N . VAL A 1 97 ? 10.672 -1.400 -23.816 1.00 91.69 97 VAL A N 1
ATOM 757 C CA . VAL A 1 97 ? 11.739 -0.906 -22.935 1.00 91.69 97 VAL A CA 1
ATOM 758 C C . VAL A 1 97 ? 13.123 -1.234 -23.487 1.00 91.69 97 VAL A C 1
ATOM 760 O O . VAL A 1 97 ? 14.027 -0.411 -23.349 1.00 91.69 97 VAL A O 1
ATOM 763 N N . VAL A 1 98 ? 13.298 -2.377 -24.157 1.00 92.00 98 VAL A N 1
ATOM 764 C CA . VAL A 1 98 ? 14.571 -2.726 -24.802 1.00 92.00 98 VAL A CA 1
ATOM 765 C C . VAL A 1 98 ? 14.844 -1.754 -25.946 1.00 92.00 98 VAL A C 1
ATOM 767 O O . VAL A 1 98 ? 15.913 -1.154 -25.980 1.00 92.00 98 VAL A O 1
ATOM 770 N N . ALA A 1 99 ? 13.849 -1.482 -26.795 1.00 91.62 99 ALA A N 1
ATOM 771 C CA . ALA A 1 99 ? 13.990 -0.512 -27.883 1.00 91.62 99 ALA A CA 1
ATOM 772 C C . ALA A 1 99 ? 14.262 0.920 -27.378 1.00 91.62 99 ALA A C 1
ATOM 774 O O . ALA A 1 99 ? 15.029 1.656 -27.997 1.00 91.62 99 ALA A O 1
ATOM 775 N N . LEU A 1 100 ? 13.678 1.327 -26.241 1.00 91.25 100 LEU A N 1
ATOM 776 C CA . LEU A 1 100 ? 13.981 2.618 -25.606 1.00 91.25 100 LEU A CA 1
ATOM 777 C C . LEU A 1 100 ? 15.445 2.698 -25.138 1.00 91.25 100 LEU A C 1
ATOM 779 O O . LEU A 1 100 ? 16.075 3.744 -25.316 1.00 91.25 100 LEU A O 1
ATOM 783 N N . VAL A 1 101 ? 15.989 1.611 -24.578 1.00 92.06 101 VAL A N 1
ATOM 784 C CA . VAL A 1 101 ? 17.396 1.511 -24.152 1.00 92.06 101 VAL A CA 1
ATOM 785 C C . VAL A 1 101 ? 18.344 1.478 -25.355 1.00 92.06 101 VAL A C 1
ATOM 787 O O . VAL A 1 101 ? 19.328 2.214 -25.364 1.00 92.06 101 VAL A O 1
ATOM 790 N N . GLU A 1 102 ? 18.041 0.690 -26.389 1.00 94.00 102 GLU A N 1
ATOM 791 C CA . GLU A 1 102 ? 18.832 0.609 -27.628 1.00 94.00 102 GLU A CA 1
ATOM 792 C C . GLU A 1 102 ? 18.866 1.942 -28.388 1.00 94.00 102 GLU A C 1
ATOM 794 O O . GLU A 1 102 ? 19.905 2.325 -28.923 1.00 94.00 102 GLU A O 1
ATOM 799 N N . ALA A 1 103 ? 17.761 2.694 -28.376 1.00 92.31 103 ALA A N 1
ATOM 800 C CA . ALA A 1 103 ? 17.695 4.052 -28.914 1.00 92.31 103 ALA A CA 1
ATOM 801 C C . ALA A 1 103 ? 18.435 5.101 -28.055 1.00 92.31 103 ALA A C 1
ATOM 803 O O . ALA A 1 103 ? 18.487 6.270 -28.438 1.00 92.31 103 ALA A O 1
ATOM 804 N N . GLY A 1 104 ? 18.986 4.721 -26.895 1.00 93.12 104 GLY A N 1
ATOM 805 C CA . GLY A 1 104 ? 19.686 5.630 -25.985 1.00 93.12 104 GLY A CA 1
ATOM 806 C C . GLY A 1 104 ? 18.773 6.668 -25.326 1.00 93.12 104 GLY A C 1
ATOM 807 O O . GLY A 1 104 ? 19.218 7.782 -25.050 1.00 93.12 104 GLY A O 1
ATOM 808 N N . SER A 1 105 ? 17.496 6.336 -25.101 1.00 90.56 105 SER A N 1
ATOM 809 C CA . SER A 1 105 ? 16.514 7.272 -24.537 1.00 90.56 105 SER A CA 1
ATOM 810 C C . SER A 1 105 ? 16.947 7.739 -23.138 1.00 90.56 105 SER A C 1
ATOM 812 O O . SER A 1 105 ? 17.170 6.889 -22.270 1.00 90.56 105 SER A O 1
ATOM 814 N N . PRO A 1 106 ? 17.051 9.057 -22.873 1.00 88.38 106 PRO A N 1
ATOM 815 C CA . PRO A 1 106 ? 17.417 9.553 -21.551 1.00 88.38 106 PRO A CA 1
ATOM 816 C C . PRO A 1 106 ? 16.308 9.267 -20.533 1.00 88.38 106 PRO A C 1
ATOM 818 O O . PRO A 1 106 ? 15.133 9.132 -20.890 1.00 88.38 106 PRO A O 1
ATOM 821 N N . PHE A 1 107 ? 16.682 9.206 -19.252 1.00 87.06 107 PHE A N 1
ATOM 822 C CA . PHE A 1 107 ? 15.764 8.923 -18.144 1.00 87.06 107 PHE A CA 1
ATOM 823 C C . PHE A 1 107 ? 14.546 9.855 -18.157 1.00 87.06 107 PHE A C 1
ATOM 825 O O . PHE A 1 107 ? 13.412 9.410 -17.998 1.00 87.06 107 PHE A O 1
ATOM 832 N N . GLU A 1 108 ? 14.783 11.137 -18.407 1.00 86.88 108 GLU A N 1
ATOM 833 C CA . GLU A 1 108 ? 13.780 12.190 -18.432 1.00 86.88 108 GLU A CA 1
ATOM 834 C C . GLU A 1 108 ? 12.749 11.977 -19.552 1.00 86.88 108 GLU A C 1
ATOM 836 O O . GLU A 1 108 ? 11.556 12.108 -19.305 1.00 86.88 108 GLU A O 1
ATOM 841 N N . ALA A 1 109 ? 13.165 11.538 -20.746 1.00 85.81 109 ALA A N 1
ATOM 842 C CA . ALA A 1 109 ? 12.234 11.234 -21.839 1.00 85.81 109 ALA A CA 1
ATOM 843 C C . ALA A 1 109 ? 11.366 9.993 -21.543 1.00 85.81 109 ALA A C 1
ATOM 845 O O . ALA A 1 109 ? 10.211 9.915 -21.964 1.00 85.81 109 ALA A O 1
ATOM 846 N N . VAL A 1 110 ? 11.901 9.020 -20.795 1.00 89.06 110 VAL A N 1
ATOM 847 C CA . VAL A 1 110 ? 11.131 7.855 -20.322 1.00 89.06 110 VAL A CA 1
ATOM 848 C C . VAL A 1 110 ? 10.173 8.251 -19.191 1.00 89.06 110 VAL A C 1
ATOM 850 O O . VAL A 1 110 ? 9.047 7.757 -19.136 1.00 89.06 110 VAL A O 1
ATOM 853 N N . ALA A 1 111 ? 10.579 9.176 -18.320 1.00 87.69 111 ALA A N 1
ATOM 854 C CA . ALA A 1 111 ? 9.709 9.764 -17.311 1.00 87.69 111 ALA A CA 1
ATOM 855 C C . ALA A 1 111 ? 8.541 10.528 -17.961 1.00 87.69 111 ALA A C 1
ATOM 857 O O . ALA A 1 111 ? 7.388 10.283 -17.609 1.00 87.69 111 ALA A O 1
ATOM 858 N N . GLU A 1 112 ? 8.809 11.384 -18.950 1.00 85.44 112 GLU A N 1
ATOM 859 C CA . GLU A 1 112 ? 7.780 12.132 -19.686 1.00 85.44 112 GLU A CA 1
ATOM 860 C C . GLU A 1 112 ? 6.781 11.207 -20.390 1.00 85.44 112 GLU A C 1
ATOM 862 O O . GLU A 1 112 ? 5.571 11.400 -20.258 1.00 85.44 112 GLU A O 1
ATOM 867 N N . LEU A 1 113 ? 7.273 10.146 -21.042 1.00 87.50 113 LEU A N 1
ATOM 868 C CA . LEU A 1 113 ? 6.446 9.090 -21.634 1.00 87.50 113 LEU A CA 1
ATOM 869 C C . LEU A 1 113 ? 5.482 8.468 -20.610 1.00 87.50 113 LEU A C 1
ATOM 871 O O . LEU A 1 113 ? 4.310 8.259 -20.914 1.00 87.50 113 LEU A O 1
ATOM 875 N N . LEU A 1 114 ? 5.947 8.162 -19.397 1.00 87.94 114 LEU A N 1
ATOM 876 C CA . LEU A 1 114 ? 5.095 7.582 -18.355 1.00 87.94 114 LEU A CA 1
ATOM 877 C C . LEU A 1 114 ? 4.068 8.598 -17.832 1.00 87.94 114 LEU A C 1
ATOM 879 O O . LEU A 1 114 ? 2.880 8.273 -17.721 1.00 87.94 114 LEU A O 1
ATOM 883 N N . TRP A 1 115 ? 4.506 9.831 -17.565 1.00 87.62 115 TRP A N 1
ATOM 884 C CA . TRP A 1 115 ? 3.664 10.907 -17.036 1.00 87.62 115 TRP A CA 1
ATOM 885 C C . TRP A 1 115 ? 2.657 11.494 -18.038 1.00 87.62 115 TRP A C 1
ATOM 887 O O . TRP A 1 115 ? 1.771 12.220 -17.597 1.00 87.62 115 TRP A O 1
ATOM 897 N N . ASP A 1 116 ? 2.754 11.157 -19.331 1.00 80.06 116 ASP A N 1
ATOM 898 C CA . ASP A 1 116 ? 2.029 11.834 -20.427 1.00 80.06 116 ASP A CA 1
ATOM 899 C C . ASP A 1 116 ? 2.318 13.346 -20.446 1.00 80.06 116 ASP A C 1
ATOM 901 O O . ASP A 1 116 ? 1.446 14.199 -20.611 1.00 80.06 116 ASP A O 1
ATOM 905 N N . ALA A 1 117 ? 3.582 13.674 -20.177 1.00 74.06 117 ALA A N 1
ATOM 906 C CA . ALA A 1 117 ? 4.064 15.038 -20.078 1.00 74.06 117 ALA A CA 1
ATOM 907 C C . ALA A 1 117 ? 4.422 15.614 -21.460 1.00 74.06 117 ALA A C 1
ATOM 909 O O . ALA A 1 117 ? 4.745 14.864 -22.388 1.00 74.06 117 ALA A O 1
ATOM 910 N N . PRO A 1 118 ? 4.446 16.952 -21.605 1.00 67.06 118 PRO A N 1
ATOM 911 C CA . PRO A 1 118 ? 5.118 17.586 -22.733 1.00 67.06 118 PRO A CA 1
ATOM 912 C C . PRO A 1 118 ? 6.584 17.151 -22.808 1.00 67.06 118 PRO A C 1
ATOM 914 O O . PRO A 1 118 ? 7.217 16.948 -21.776 1.00 67.06 118 PRO A O 1
ATOM 917 N N . ALA A 1 119 ? 7.128 17.084 -24.022 1.00 64.62 119 ALA A N 1
ATOM 918 C CA . ALA A 1 119 ? 8.537 16.771 -24.231 1.00 64.62 119 ALA A CA 1
ATOM 919 C C . ALA A 1 119 ? 9.477 17.835 -23.629 1.00 64.62 119 ALA A C 1
ATOM 921 O O . ALA A 1 119 ? 9.168 19.034 -23.662 1.00 64.62 119 ALA A O 1
ATOM 922 N N . LEU A 1 120 ? 10.653 17.386 -23.178 1.00 60.50 120 LEU A N 1
ATOM 923 C CA . LEU A 1 120 ? 11.731 18.190 -22.596 1.00 60.50 120 LEU A CA 1
ATOM 924 C C . LEU A 1 120 ? 11.910 19.548 -23.290 1.00 60.50 120 LEU A C 1
ATOM 926 O O . LEU A 1 120 ? 12.318 19.635 -24.449 1.00 60.50 120 LEU A O 1
ATOM 930 N N . GLY A 1 121 ? 11.658 20.621 -22.538 1.00 60.78 121 GLY A N 1
ATOM 931 C CA . GLY A 1 121 ? 11.805 22.007 -22.994 1.00 60.78 121 GLY A CA 1
ATOM 932 C C . GLY A 1 121 ? 10.491 22.725 -23.314 1.00 60.78 121 GLY A C 1
ATOM 933 O O . GLY A 1 121 ? 10.497 23.950 -23.431 1.00 60.78 121 GLY A O 1
ATOM 934 N N . ALA A 1 122 ? 9.359 22.020 -23.387 1.00 60.81 122 ALA A N 1
ATOM 935 C CA . ALA A 1 122 ? 8.052 22.668 -23.337 1.00 60.81 122 ALA A CA 1
ATOM 936 C C . ALA A 1 122 ? 7.698 23.057 -21.881 1.00 60.81 122 ALA A C 1
ATOM 938 O O . ALA A 1 122 ? 7.981 22.295 -20.955 1.00 60.81 122 ALA A O 1
ATOM 939 N N . PRO A 1 123 ? 7.092 24.237 -21.636 1.00 60.06 123 PRO A N 1
ATOM 940 C CA . PRO A 1 123 ? 6.703 24.646 -20.289 1.00 60.06 123 PRO A CA 1
ATOM 941 C C . PRO A 1 123 ? 5.621 23.712 -19.734 1.00 60.06 123 PRO A C 1
ATOM 943 O O . PRO A 1 123 ? 4.623 23.447 -20.405 1.00 60.06 123 PRO A O 1
ATOM 946 N N . TRP A 1 124 ? 5.812 23.232 -18.502 1.00 61.03 124 TRP A N 1
ATOM 947 C CA . TRP A 1 124 ? 4.881 22.309 -17.852 1.00 61.03 124 TRP A CA 1
ATOM 948 C C . TRP A 1 124 ? 3.488 22.952 -17.680 1.00 61.03 124 TRP A C 1
ATOM 950 O O . TRP A 1 124 ? 3.383 23.990 -17.022 1.00 61.03 124 TRP A O 1
ATOM 960 N N . PRO A 1 125 ? 2.409 22.370 -18.237 1.00 64.62 125 PRO A N 1
ATOM 961 C CA . PRO A 1 125 ? 1.093 22.989 -18.263 1.00 64.62 125 PRO A CA 1
ATOM 962 C C . PRO A 1 125 ? 0.307 22.642 -16.997 1.00 64.62 125 PRO A C 1
ATOM 964 O O . PRO A 1 125 ? -0.599 21.810 -17.019 1.00 64.62 125 PRO A O 1
ATOM 967 N N . TRP A 1 126 ? 0.624 23.307 -15.889 1.00 57.22 126 TRP A N 1
ATOM 968 C CA . TRP A 1 126 ? -0.287 23.379 -14.746 1.00 57.22 126 TRP A CA 1
ATOM 969 C C . TRP A 1 126 ? -0.287 24.794 -14.142 1.00 57.22 126 TRP A C 1
ATOM 971 O O . TRP A 1 126 ? 0.779 25.413 -14.117 1.00 57.22 126 TRP A O 1
ATOM 981 N N . PRO A 1 127 ? -1.451 25.330 -13.720 1.00 59.38 127 PRO A N 1
ATOM 982 C CA . PRO A 1 127 ? -1.551 26.620 -13.027 1.00 59.38 127 PRO A CA 1
ATOM 983 C C . PRO A 1 127 ? -0.978 26.605 -11.600 1.00 59.38 127 PRO A C 1
ATOM 985 O O . PRO A 1 127 ? -0.935 25.515 -10.982 1.00 59.38 127 PRO A O 1
#

Foldseek 3Di:
DDDQDKAWLVRLCVLQVHDSVVVVVCCVVVLWPWDQDPPNVTIITGPVSSVVVSVVVVVVVVCVCCCCDDVNHHDDPDDDQQWDDDPVFIDGNPHTPVVCVVVVPDPVQNVCSNVVFPPPPPPTPDD

Sequence (127 aa):
MSTKKLLTTKEACQLLGVKPATLYTYVSRGLIRGVEGEDRRQRRYLAEDVSRVRARAEARRGHQAVAVGALRFGDPVLDTELCEAGPERLTYRGRDVVALVEAGSPFEAVAELLWDAPALGAPWPWP

Radius of gyration: 24.32 Å; chains: 1; bounding box: 56×42×62 Å

pLDDT: mean 77.2, std 16.66, range [38.09, 94.0]